Protein AF-A0A1M7RL32-F1 (afdb_monomer)

Structure (mmCIF, N/CA/C/O backbone):
data_AF-A0A1M7RL32-F1
#
_entry.id   AF-A0A1M7RL32-F1
#
loop_
_atom_site.group_PDB
_atom_site.id
_atom_site.type_symbol
_atom_site.label_atom_id
_atom_site.label_alt_id
_atom_site.label_comp_id
_atom_site.label_asym_id
_atom_site.label_entity_id
_atom_site.label_seq_id
_atom_site.pdbx_PDB_ins_code
_atom_site.Cartn_x
_atom_site.Cartn_y
_atom_site.Cartn_z
_atom_site.occupancy
_atom_site.B_iso_or_equiv
_atom_site.auth_seq_id
_atom_site.auth_comp_id
_atom_site.auth_asym_id
_atom_site.auth_atom_id
_atom_site.pdbx_PDB_model_num
ATOM 1 N N . MET A 1 1 ? 14.246 30.889 -28.654 1.00 36.38 1 MET A N 1
ATOM 2 C CA . MET A 1 1 ? 13.199 30.567 -29.649 1.00 36.38 1 MET A CA 1
ATOM 3 C C . MET A 1 1 ? 12.375 29.402 -29.113 1.00 36.38 1 MET A C 1
ATOM 5 O O . MET A 1 1 ? 12.962 28.481 -28.565 1.00 36.38 1 MET A O 1
ATOM 9 N N . ARG A 1 2 ? 11.040 29.526 -29.154 1.00 45.22 2 ARG A N 1
ATOM 10 C CA . ARG A 1 2 ? 10.035 28.594 -28.605 1.00 45.22 2 ARG A CA 1
ATOM 11 C C . ARG A 1 2 ? 9.686 27.470 -29.590 1.00 45.22 2 ARG A C 1
ATOM 13 O O . ARG A 1 2 ? 9.653 27.728 -30.785 1.00 45.22 2 ARG A O 1
ATOM 20 N N . ALA A 1 3 ? 9.264 26.334 -29.035 1.00 37.78 3 ALA A N 1
ATOM 21 C CA . ALA A 1 3 ? 8.090 25.521 -29.407 1.00 37.78 3 ALA A CA 1
ATOM 22 C C . ALA A 1 3 ? 7.821 24.631 -28.166 1.00 37.78 3 ALA A C 1
ATOM 24 O O . ALA A 1 3 ? 8.750 23.966 -27.730 1.00 37.78 3 ALA A O 1
ATOM 25 N N . GLN A 1 4 ? 6.746 24.658 -27.365 1.00 47.78 4 GLN A N 1
ATOM 26 C CA . GLN A 1 4 ? 5.293 24.806 -27.545 1.00 47.78 4 GLN A CA 1
ATOM 27 C C . GLN A 1 4 ? 4.708 23.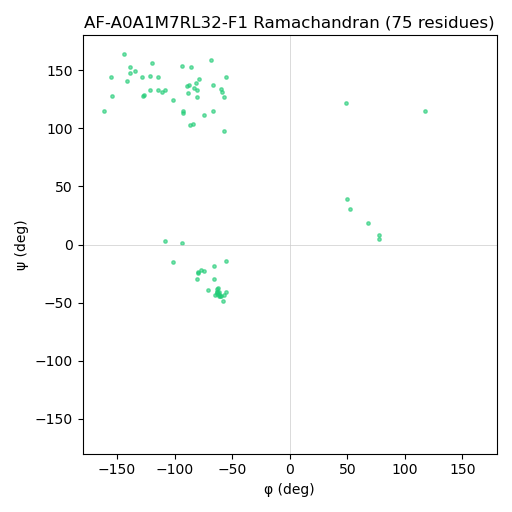893 -28.624 1.00 47.78 4 GLN A C 1
ATOM 29 O O . GLN A 1 4 ? 5.083 24.053 -29.782 1.00 47.78 4 GLN A O 1
ATOM 34 N N . THR A 1 5 ? 3.742 23.046 -28.205 1.00 41.59 5 THR A N 1
ATOM 35 C CA . THR A 1 5 ? 2.799 22.172 -28.964 1.00 41.59 5 THR A CA 1
ATOM 36 C C . THR A 1 5 ? 3.041 20.685 -28.624 1.00 41.59 5 THR A C 1
ATOM 38 O O . THR A 1 5 ? 4.136 20.198 -28.857 1.00 41.59 5 THR A O 1
ATOM 41 N N . THR A 1 6 ? 2.148 19.904 -27.997 1.00 41.97 6 THR A N 1
ATOM 42 C CA . THR A 1 6 ? 0.688 20.007 -27.789 1.00 41.97 6 THR A CA 1
ATOM 43 C C . THR A 1 6 ? 0.310 19.233 -26.515 1.00 41.97 6 THR A C 1
ATOM 45 O O . THR A 1 6 ? 0.645 18.059 -26.383 1.00 41.97 6 THR A O 1
ATOM 48 N N . GLN A 1 7 ? -0.409 19.860 -25.584 1.00 37.81 7 GLN A N 1
ATOM 49 C CA . GLN A 1 7 ? -1.082 19.167 -24.482 1.00 37.81 7 GLN A CA 1
ATOM 50 C C . GLN A 1 7 ? -2.431 18.688 -25.030 1.00 37.81 7 GLN A C 1
ATOM 52 O O . GLN A 1 7 ? -3.319 19.498 -25.289 1.00 37.81 7 GLN A O 1
ATOM 57 N N . GLN A 1 8 ? -2.539 17.391 -25.316 1.00 46.97 8 GLN A N 1
ATOM 58 C CA . GLN A 1 8 ? -3.781 16.766 -25.775 1.00 46.97 8 GLN A CA 1
ATOM 59 C C . GLN A 1 8 ? -4.818 16.806 -24.633 1.00 46.97 8 GLN A C 1
ATOM 61 O O . GLN A 1 8 ? -4.434 16.563 -23.486 1.00 46.97 8 GLN A O 1
ATOM 66 N N . PRO A 1 9 ? -6.100 17.132 -24.896 1.00 44.44 9 PRO A N 1
ATOM 67 C CA . PRO A 1 9 ? -7.105 17.271 -23.850 1.00 44.44 9 PRO A CA 1
ATOM 68 C C . PRO A 1 9 ? -7.357 15.904 -23.212 1.00 44.44 9 PRO A C 1
ATOM 70 O O . PRO A 1 9 ? -7.794 14.959 -23.867 1.00 44.44 9 PRO A O 1
ATOM 73 N N . TYR A 1 10 ? -7.010 15.808 -21.935 1.00 48.28 10 TYR A N 1
ATOM 74 C CA . TYR A 1 10 ? -7.296 14.670 -21.078 1.00 48.28 10 TYR A CA 1
ATOM 75 C C . TYR A 1 10 ? -8.813 14.445 -21.080 1.00 48.28 10 TYR A C 1
ATOM 77 O O . TYR A 1 10 ? -9.585 15.381 -20.883 1.00 48.28 10 TYR A O 1
ATOM 85 N N . SER A 1 11 ? -9.242 13.225 -21.386 1.00 50.88 11 SER A N 1
ATOM 86 C CA . SER A 1 11 ? -10.630 12.787 -21.326 1.00 50.88 11 SER A CA 1
ATOM 87 C C . SER A 1 11 ? -11.178 13.009 -19.911 1.00 50.88 11 SER A C 1
ATOM 89 O O . SER A 1 11 ? -10.989 12.181 -19.024 1.00 50.88 11 SER A O 1
ATOM 91 N N . ASP A 1 12 ? -11.892 14.119 -19.696 1.00 52.00 12 ASP A N 1
ATOM 92 C CA . ASP A 1 12 ? -12.474 14.501 -18.395 1.00 52.00 12 ASP A CA 1
ATOM 93 C C . ASP A 1 12 ? -13.394 13.420 -17.781 1.00 52.00 12 ASP A C 1
ATOM 95 O O . ASP A 1 12 ? -13.694 13.446 -16.591 1.00 52.00 12 ASP A O 1
ATOM 99 N N . ILE A 1 13 ? -13.811 12.419 -18.561 1.00 54.50 13 ILE A N 1
ATOM 100 C CA . ILE A 1 13 ? -14.659 11.304 -18.117 1.00 54.50 13 ILE A CA 1
ATOM 101 C C . ILE A 1 13 ? -13.846 10.217 -17.383 1.00 54.50 13 ILE A C 1
ATOM 103 O O . ILE A 1 13 ? -14.366 9.569 -16.469 1.00 54.50 13 ILE A O 1
ATOM 107 N N . ASP A 1 14 ? -12.563 10.045 -17.717 1.00 55.34 14 ASP A N 1
ATOM 108 C CA . ASP A 1 14 ? -11.700 9.037 -17.084 1.00 55.34 14 ASP A CA 1
ATOM 109 C C . ASP A 1 14 ? -11.172 9.508 -15.723 1.00 55.34 14 ASP A C 1
ATOM 111 O O . ASP A 1 14 ? -10.890 8.691 -14.850 1.00 55.34 14 ASP A O 1
ATOM 115 N N . VAL A 1 15 ? -11.089 10.822 -15.497 1.00 57.62 15 VAL A N 1
ATOM 116 C CA . VAL A 1 15 ? -10.593 11.421 -14.240 1.00 57.62 15 VAL A CA 1
ATOM 117 C C . VAL A 1 15 ? -11.576 11.217 -13.100 1.00 57.62 15 VAL A C 1
ATOM 119 O O . VAL A 1 15 ? -11.179 10.938 -11.972 1.00 57.62 15 VAL A O 1
ATOM 122 N N . VAL A 1 16 ? -12.870 11.331 -13.404 1.00 60.22 16 VAL A N 1
ATOM 123 C CA . VAL A 1 16 ? -13.949 11.191 -12.419 1.00 60.22 16 VAL A CA 1
ATOM 124 C C . VAL A 1 16 ? -14.196 9.714 -12.082 1.00 60.22 16 VAL A C 1
ATOM 126 O O . VAL A 1 16 ? -14.684 9.397 -11.001 1.00 60.22 16 VAL A O 1
ATOM 129 N N . ASN A 1 17 ? -13.795 8.798 -12.973 1.00 68.69 17 ASN A N 1
ATOM 130 C CA . ASN A 1 17 ? -13.977 7.355 -12.818 1.00 68.69 17 ASN A CA 1
ATOM 131 C C . ASN A 1 17 ? -12.689 6.580 -12.533 1.00 68.69 17 ASN A C 1
ATOM 133 O O . ASN A 1 17 ? -12.745 5.355 -12.425 1.00 68.69 17 ASN A O 1
ATOM 137 N N . SER A 1 18 ? -11.541 7.238 -12.392 1.00 78.69 18 SER A N 1
ATOM 138 C CA . SER A 1 18 ? -10.301 6.558 -12.021 1.00 78.69 18 SER A CA 1
ATOM 139 C C . SER A 1 18 ? -10.164 6.478 -10.500 1.00 78.69 18 SER A C 1
ATOM 141 O O . SER A 1 18 ? -10.425 7.462 -9.804 1.00 78.69 18 SER A O 1
ATOM 143 N N . PRO A 1 19 ? -9.742 5.328 -9.944 1.00 87.00 19 PRO A N 1
ATOM 144 C CA . PRO A 1 19 ? -9.477 5.232 -8.517 1.00 87.00 19 PRO A CA 1
ATOM 145 C C . PRO A 1 19 ? -8.403 6.242 -8.100 1.00 87.00 19 PRO A C 1
ATOM 147 O O . PRO A 1 19 ? -7.341 6.339 -8.716 1.00 87.00 19 PRO A O 1
ATOM 150 N N . ARG A 1 20 ? -8.676 6.997 -7.031 1.00 91.75 20 ARG A N 1
ATOM 151 C CA . ARG A 1 20 ? -7.694 7.906 -6.434 1.00 91.75 20 ARG A CA 1
ATOM 152 C C . ARG A 1 20 ? -6.669 7.084 -5.660 1.00 91.75 20 ARG A C 1
ATOM 154 O O . ARG A 1 20 ? -7.005 6.501 -4.629 1.00 91.75 20 ARG A O 1
ATOM 161 N N . TRP A 1 21 ? -5.433 7.053 -6.145 1.00 92.94 21 TRP A N 1
ATOM 162 C CA . TRP A 1 21 ? -4.330 6.333 -5.510 1.00 92.94 21 TRP A CA 1
ATO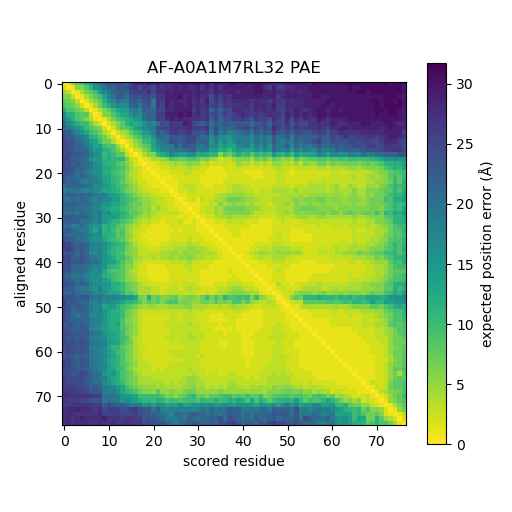M 163 C C . TRP A 1 21 ? -3.604 7.209 -4.490 1.00 92.94 21 TRP A C 1
ATOM 165 O O . TRP A 1 21 ? -3.224 8.344 -4.777 1.00 92.94 21 TRP A O 1
ATOM 175 N N . LE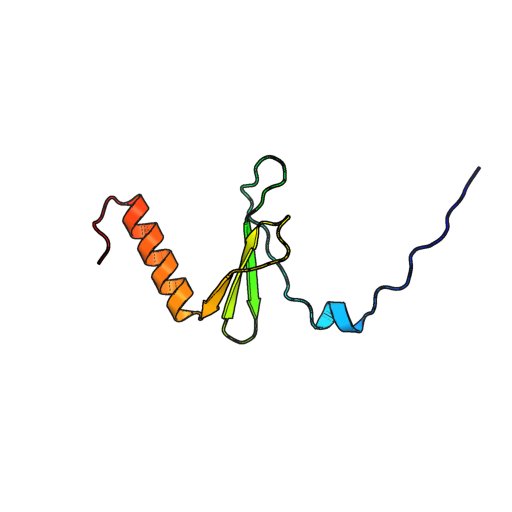U A 1 22 ? -3.410 6.666 -3.291 1.00 94.06 22 LEU A N 1
ATOM 176 C CA . LEU A 1 22 ? -2.581 7.233 -2.238 1.00 94.06 22 LEU A CA 1
ATOM 177 C C . LEU A 1 22 ? -1.251 6.489 -2.219 1.00 94.06 22 LEU A C 1
ATOM 179 O O . LEU A 1 22 ? -1.217 5.267 -2.088 1.00 94.06 22 LEU A O 1
ATOM 183 N N . ARG A 1 23 ? -0.159 7.234 -2.346 1.00 93.62 23 ARG A N 1
ATOM 184 C CA . ARG A 1 23 ? 1.196 6.690 -2.367 1.00 93.62 23 ARG A CA 1
ATOM 185 C C . ARG A 1 23 ? 1.774 6.607 -0.959 1.00 93.62 23 ARG A C 1
ATOM 187 O O . ARG A 1 23 ? 1.636 7.551 -0.183 1.00 93.62 23 ARG A O 1
ATOM 194 N N . SER A 1 24 ? 2.430 5.492 -0.648 1.00 93.12 24 SER A N 1
ATOM 195 C CA . SER A 1 24 ? 3.221 5.321 0.572 1.00 93.12 24 SER A CA 1
ATOM 196 C C . SER A 1 24 ? 4.285 6.416 0.695 1.00 93.12 24 SER A C 1
ATOM 198 O O . SER A 1 24 ? 4.881 6.831 -0.296 1.00 93.12 24 SER A O 1
ATOM 200 N N . SER A 1 25 ? 4.556 6.864 1.921 1.00 89.50 25 SER A N 1
ATOM 201 C CA . SER A 1 25 ? 5.678 7.767 2.206 1.00 89.50 25 SER A CA 1
ATOM 202 C C . SER A 1 25 ? 7.033 7.057 2.165 1.00 89.50 25 SER A C 1
ATOM 204 O O . SER A 1 25 ? 8.055 7.708 1.965 1.00 89.50 25 SER A O 1
ATOM 206 N N . TYR A 1 26 ? 7.049 5.733 2.344 1.00 88.19 26 TYR A N 1
ATOM 207 C CA . TYR A 1 26 ? 8.231 4.905 2.139 1.00 88.19 26 TYR A CA 1
ATOM 208 C C . TYR A 1 26 ? 8.228 4.366 0.708 1.00 88.19 26 TYR A C 1
ATOM 210 O O . TYR A 1 26 ? 7.344 3.586 0.341 1.00 88.19 26 TYR A O 1
ATOM 218 N N . CYS A 1 27 ? 9.217 4.803 -0.065 1.00 88.94 27 CYS A N 1
ATOM 219 C CA . CYS A 1 27 ? 9.477 4.421 -1.445 1.00 88.94 27 CYS A CA 1
ATOM 220 C C 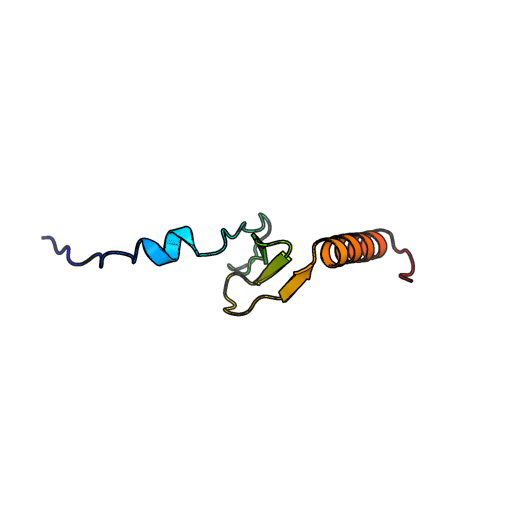. CYS A 1 27 ? 10.987 4.311 -1.638 1.00 88.94 27 CYS A C 1
ATOM 222 O O . CYS A 1 27 ? 11.724 5.168 -1.146 1.00 88.94 27 CYS A O 1
ATOM 224 N N . VAL A 1 28 ? 11.442 3.314 -2.387 1.00 90.69 28 VAL A N 1
ATOM 225 C CA . VAL A 1 28 ? 12.865 3.123 -2.701 1.00 90.69 28 VAL A CA 1
ATOM 226 C C . VAL A 1 28 ? 12.993 3.024 -4.214 1.00 90.69 28 VAL A C 1
ATOM 228 O O . VAL A 1 28 ? 12.218 2.315 -4.838 1.00 90.69 28 VAL A O 1
ATOM 231 N N . ASP A 1 29 ? 13.888 3.809 -4.818 1.00 89.44 29 ASP A N 1
ATOM 232 C CA . ASP A 1 29 ? 14.150 3.808 -6.271 1.00 89.44 29 ASP A CA 1
ATOM 233 C C . ASP A 1 29 ? 12.900 3.980 -7.166 1.00 89.44 29 ASP A C 1
ATOM 235 O O . ASP A 1 29 ? 12.808 3.508 -8.305 1.00 89.44 29 ASP A O 1
ATOM 239 N N . GLY A 1 30 ? 11.904 4.703 -6.646 1.00 84.50 30 GLY A N 1
ATOM 240 C CA . GLY A 1 30 ? 10.624 4.943 -7.315 1.00 84.50 30 GLY A CA 1
ATOM 241 C C . GLY A 1 30 ? 9.646 3.765 -7.264 1.00 84.50 30 GLY A C 1
ATOM 242 O O . GLY A 1 30 ? 8.581 3.867 -7.870 1.00 84.50 30 GLY A O 1
ATOM 243 N N . ASP A 1 31 ? 9.982 2.686 -6.557 1.00 88.94 31 ASP A N 1
ATOM 244 C CA . ASP A 1 31 ? 9.078 1.586 -6.228 1.00 88.94 31 ASP A CA 1
ATOM 245 C C . ASP A 1 31 ? 8.330 1.944 -4.944 1.00 88.94 31 ASP A C 1
ATOM 247 O O . ASP A 1 31 ? 8.865 1.931 -3.829 1.00 88.94 31 ASP A O 1
ATOM 251 N N . CYS A 1 32 ? 7.081 2.356 -5.122 1.00 93.69 32 CYS A N 1
ATOM 252 C CA . CYS A 1 32 ? 6.179 2.715 -4.047 1.00 93.69 32 CYS A CA 1
ATOM 253 C C . CYS A 1 32 ? 5.021 1.732 -3.998 1.00 93.69 32 CYS A C 1
ATOM 255 O O . CYS A 1 32 ? 4.465 1.347 -5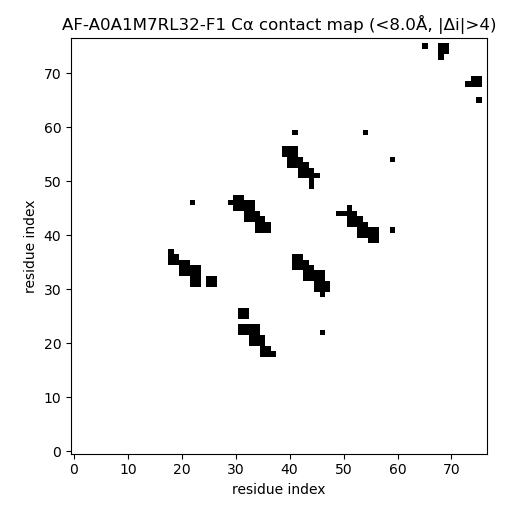.023 1.00 93.69 32 CYS A O 1
ATOM 257 N N . ILE A 1 33 ? 4.561 1.438 -2.789 1.00 93.69 33 ILE A N 1
ATOM 258 C CA . ILE A 1 33 ? 3.237 0.852 -2.612 1.00 93.69 33 ILE A CA 1
ATOM 259 C C . ILE A 1 33 ? 2.193 1.965 -2.693 1.00 93.69 33 ILE A C 1
ATOM 261 O O . ILE A 1 33 ? 2.331 3.013 -2.055 1.00 93.69 33 ILE A O 1
ATOM 265 N N . GLU A 1 34 ? 1.137 1.735 -3.463 1.00 95.12 34 GLU A N 1
ATOM 266 C CA . GLU A 1 34 ? -0.015 2.621 -3.573 1.00 95.12 34 GLU A CA 1
ATOM 267 C C . GLU A 1 34 ? -1.297 1.881 -3.187 1.00 95.12 34 GLU A C 1
ATOM 269 O O . GLU A 1 34 ? -1.461 0.689 -3.460 1.00 95.12 34 GLU A O 1
ATOM 274 N N . ILE A 1 35 ? -2.219 2.604 -2.555 1.00 95.94 35 ILE A N 1
ATOM 275 C CA . ILE A 1 35 ? -3.505 2.081 -2.098 1.00 95.94 35 ILE A CA 1
ATOM 276 C C . ILE A 1 35 ? -4.649 2.955 -2.603 1.00 95.94 35 ILE A C 1
ATOM 278 O O . ILE A 1 35 ? -4.535 4.178 -2.673 1.00 95.94 35 ILE A O 1
ATOM 282 N N . SER A 1 36 ? -5.773 2.337 -2.938 1.00 95.25 36 SER A N 1
ATOM 283 C CA . SER A 1 36 ? -7.020 3.041 -3.218 1.00 95.25 36 SER A CA 1
ATOM 284 C C . SER A 1 36 ? -8.193 2.291 -2.601 1.00 95.25 36 SER A C 1
ATOM 286 O O . SER A 1 36 ? -8.129 1.077 -2.415 1.00 95.25 36 SER A O 1
ATOM 288 N N . ALA A 1 37 ? -9.263 3.009 -2.276 1.00 94.38 37 ALA A N 1
ATOM 289 C CA . ALA A 1 37 ? -10.511 2.429 -1.803 1.00 94.38 37 ALA A CA 1
ATOM 290 C C . ALA A 1 37 ? -11.660 2.964 -2.657 1.00 94.38 37 ALA A C 1
ATOM 292 O O . ALA A 1 37 ? -11.786 4.176 -2.847 1.00 94.38 37 ALA A O 1
ATOM 293 N N . ARG A 1 38 ? -12.477 2.057 -3.191 1.00 89.75 38 ARG A N 1
ATOM 294 C CA . ARG A 1 38 ? -13.620 2.378 -4.050 1.00 89.75 38 ARG A CA 1
ATOM 295 C C . ARG A 1 38 ? -14.636 1.244 -3.973 1.00 89.75 38 ARG A C 1
ATOM 297 O O . ARG A 1 38 ? -14.233 0.095 -3.860 1.00 89.75 38 ARG A O 1
ATOM 304 N N . ASP A 1 39 ? -15.929 1.555 -4.014 1.00 89.88 39 ASP A N 1
ATOM 305 C CA . ASP A 1 39 ? -17.012 0.570 -4.180 1.00 89.88 39 ASP A CA 1
ATOM 306 C C . ASP A 1 39 ? -16.930 -0.634 -3.216 1.00 89.88 39 ASP A C 1
ATOM 308 O O . ASP A 1 39 ? -17.175 -1.781 -3.582 1.00 89.88 39 ASP A O 1
ATOM 312 N N . GLY A 1 40 ? -16.550 -0.386 -1.957 1.00 89.38 40 GLY A N 1
ATOM 313 C CA . GLY A 1 40 ? -16.471 -1.434 -0.933 1.00 89.38 40 GLY A CA 1
ATOM 314 C C . GLY A 1 40 ? -15.239 -2.344 -1.023 1.00 89.38 40 GLY A C 1
ATOM 315 O O . GLY A 1 40 ? -15.128 -3.288 -0.230 1.00 89.38 40 GLY A O 1
ATOM 316 N N . VAL A 1 41 ? -14.275 -2.033 -1.892 1.00 95.50 41 VAL A N 1
ATOM 317 C CA . VAL A 1 41 ? -12.992 -2.736 -1.990 1.00 95.50 41 VAL A CA 1
ATOM 318 C C . VAL A 1 41 ? -11.800 -1.818 -1.734 1.00 95.50 41 VAL A C 1
ATOM 320 O O . VAL A 1 41 ? -11.863 -0.599 -1.895 1.00 95.50 41 VAL A O 1
ATOM 323 N N . VAL A 1 42 ? -10.702 -2.444 -1.329 1.00 97.00 42 VAL A N 1
ATOM 324 C CA . VAL A 1 42 ? -9.370 -1.870 -1.200 1.00 97.00 42 VAL A CA 1
ATOM 325 C C . VAL A 1 42 ? -8.497 -2.489 -2.282 1.00 97.00 42 VAL A C 1
ATOM 327 O O . VAL A 1 42 ? -8.471 -3.708 -2.448 1.00 97.00 42 VAL A O 1
ATOM 330 N N . MET A 1 43 ? -7.784 -1.643 -3.012 1.00 96.19 43 MET A N 1
ATOM 331 C CA . MET A 1 43 ? -6.856 -2.040 -4.058 1.00 96.19 43 MET A CA 1
ATOM 332 C C . MET A 1 43 ? -5.436 -1.669 -3.641 1.00 96.19 43 MET A C 1
ATOM 334 O O . MET A 1 43 ? -5.201 -0.542 -3.207 1.00 96.19 43 MET A O 1
ATOM 338 N N . LEU A 1 44 ? -4.498 -2.602 -3.790 1.00 95.44 44 LEU A N 1
ATOM 339 C CA . LEU A 1 44 ? -3.079 -2.426 -3.486 1.00 95.44 44 LEU A CA 1
ATOM 340 C C . LEU A 1 44 ? -2.250 -2.679 -4.743 1.00 95.44 44 LEU A C 1
ATOM 342 O O . LEU A 1 44 ? -2.449 -3.693 -5.414 1.00 95.44 44 LEU A O 1
ATOM 346 N N . ARG A 1 45 ? -1.301 -1.797 -5.051 1.00 94.19 45 ARG A N 1
ATOM 347 C CA . ARG A 1 45 ? -0.379 -1.990 -6.175 1.00 94.19 45 ARG A CA 1
ATOM 348 C C . ARG A 1 45 ? 1.019 -1.478 -5.882 1.00 94.19 45 ARG A C 1
ATOM 350 O O . ARG A 1 45 ? 1.220 -0.671 -4.979 1.00 94.19 45 ARG A O 1
ATOM 357 N N . ASP A 1 46 ? 1.946 -1.923 -6.712 1.00 92.75 46 ASP A N 1
ATOM 358 C CA . ASP A 1 46 ? 3.214 -1.243 -6.945 1.00 92.75 46 ASP A CA 1
ATOM 359 C C . ASP A 1 46 ? 2.986 -0.050 -7.902 1.00 92.75 46 ASP A C 1
ATOM 361 O O . ASP A 1 46 ? 2.176 -0.142 -8.826 1.00 92.75 46 ASP A O 1
ATOM 365 N N . SER A 1 47 ? 3.667 1.078 -7.684 1.00 89.81 47 SER A N 1
ATOM 366 C CA . SER A 1 47 ? 3.496 2.322 -8.453 1.00 89.81 47 SER A CA 1
ATOM 367 C C . SER A 1 47 ? 3.910 2.237 -9.921 1.00 89.81 47 SER A C 1
ATOM 369 O O . SER A 1 47 ? 3.516 3.095 -10.712 1.00 89.81 47 SER A O 1
ATOM 371 N N . LYS A 1 48 ? 4.715 1.240 -10.292 1.00 87.19 48 LYS A N 1
ATOM 372 C CA . LYS A 1 48 ? 5.136 0.947 -11.666 1.00 87.19 48 LYS A CA 1
ATOM 373 C C . LYS A 1 48 ? 4.347 -0.220 -12.272 1.00 87.19 48 LYS A C 1
ATOM 375 O O . LYS A 1 48 ? 4.369 -0.390 -13.490 1.00 87.19 48 LYS A O 1
ATOM 380 N N . ALA A 1 49 ? 3.633 -1.006 -11.464 1.00 78.88 49 ALA A N 1
ATOM 381 C CA . ALA A 1 49 ? 2.802 -2.105 -11.947 1.00 78.88 49 ALA A CA 1
ATOM 382 C C . ALA A 1 49 ? 1.425 -1.631 -12.450 1.00 78.88 49 ALA A C 1
ATOM 384 O O . ALA A 1 49 ? 0.747 -0.809 -11.834 1.00 78.88 49 ALA A O 1
ATOM 385 N N . GLY A 1 50 ? 0.969 -2.212 -13.566 1.00 76.62 50 GLY A N 1
ATOM 386 C CA . GLY A 1 50 ? -0.373 -1.959 -14.109 1.00 76.62 50 GLY A CA 1
ATOM 387 C C . GLY A 1 50 ? -1.493 -2.731 -13.396 1.00 76.62 50 GLY A C 1
ATOM 388 O O . GLY A 1 50 ? -2.647 -2.307 -13.416 1.00 76.62 50 GLY A O 1
ATOM 389 N N . SER A 1 51 ? -1.168 -3.854 -12.751 1.00 88.94 51 SER A N 1
ATOM 390 C CA . SER A 1 51 ? -2.115 -4.690 -12.005 1.00 88.94 51 SER A CA 1
ATOM 391 C C . SER A 1 51 ? -2.167 -4.323 -10.523 1.00 88.94 51 SER A C 1
ATOM 393 O O . SER A 1 51 ? -1.178 -3.869 -9.953 1.00 88.94 51 SER A O 1
ATOM 395 N N . HIS A 1 52 ? -3.299 -4.598 -9.879 1.00 93.94 52 HIS A N 1
ATOM 396 C CA . HIS A 1 52 ? -3.494 -4.391 -8.447 1.00 93.94 52 HIS A CA 1
ATOM 397 C C . HIS A 1 52 ? -4.165 -5.610 -7.806 1.00 93.94 52 HIS A C 1
ATOM 399 O O . HIS A 1 52 ? -4.962 -6.306 -8.436 1.00 93.94 52 HIS A O 1
ATOM 405 N N . LEU A 1 53 ? -3.854 -5.854 -6.536 1.00 95.88 53 LEU A N 1
ATOM 406 C CA . LEU A 1 53 ? -4.579 -6.799 -5.696 1.00 95.88 53 LEU A CA 1
ATOM 407 C C . LEU A 1 53 ? -5.845 -6.116 -5.188 1.00 95.88 53 LEU A C 1
ATOM 409 O O . LEU A 1 53 ? -5.756 -5.040 -4.603 1.00 95.88 53 LEU A O 1
ATOM 413 N N . THR A 1 54 ? -7.005 -6.737 -5.394 1.00 96.31 54 THR A N 1
ATOM 414 C CA . THR A 1 54 ? -8.295 -6.232 -4.902 1.00 96.31 54 THR A CA 1
ATOM 415 C C . THR A 1 54 ? -8.791 -7.097 -3.761 1.00 96.31 54 THR A C 1
ATOM 417 O O . THR A 1 54 ? -8.796 -8.323 -3.853 1.00 96.31 54 THR A O 1
ATOM 420 N N . MET A 1 55 ? -9.229 -6.457 -2.686 1.00 97.44 55 MET A N 1
ATOM 421 C CA . MET A 1 55 ? -9.706 -7.112 -1.478 1.00 97.44 55 MET A CA 1
ATOM 422 C C . MET A 1 55 ? -10.939 -6.387 -0.952 1.00 97.44 55 MET A C 1
ATOM 424 O O . MET A 1 55 ? -11.047 -5.169 -1.043 1.00 97.44 55 MET A O 1
ATOM 428 N N . THR A 1 56 ? -11.864 -7.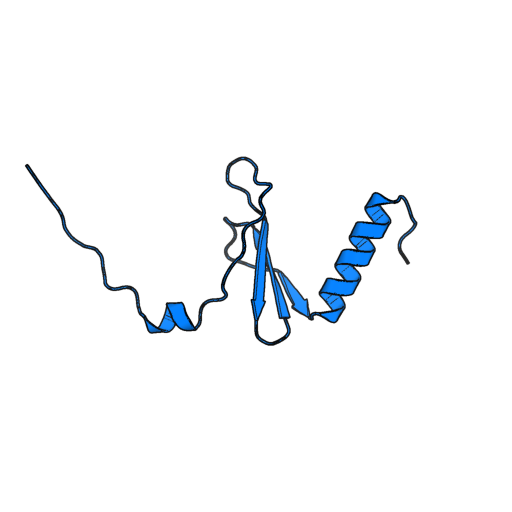110 -0.336 1.00 97.31 56 THR A N 1
ATOM 429 C CA . THR A 1 56 ? -12.947 -6.482 0.434 1.00 97.31 56 THR A CA 1
ATOM 430 C C . THR A 1 56 ? -12.391 -5.804 1.696 1.00 97.31 56 THR A C 1
ATOM 432 O O . THR A 1 56 ? -11.325 -6.172 2.197 1.00 97.31 56 THR A O 1
ATOM 435 N N . HIS A 1 57 ? -13.123 -4.844 2.272 1.00 94.69 57 HIS A N 1
ATOM 436 C CA . HIS A 1 57 ? -12.724 -4.211 3.541 1.00 94.69 57 HIS A CA 1
ATOM 437 C C . HIS A 1 57 ? -12.486 -5.219 4.692 1.00 94.69 57 HIS A C 1
ATOM 439 O O . HIS A 1 57 ? -11.489 -5.068 5.411 1.00 94.69 57 HIS A O 1
ATOM 445 N N . PRO A 1 58 ? -13.314 -6.275 4.877 1.00 96.12 58 PRO A N 1
ATOM 446 C CA . PRO A 1 58 ? -13.035 -7.315 5.868 1.00 96.12 58 PRO A CA 1
ATOM 447 C C . PRO A 1 58 ? -11.730 -8.072 5.603 1.00 96.12 58 PRO A C 1
ATOM 449 O O . PRO A 1 58 ? -10.949 -8.277 6.531 1.00 96.12 58 PRO A O 1
ATOM 452 N N . GLN A 1 59 ? -11.447 -8.428 4.344 1.00 97.44 59 GLN A N 1
ATOM 453 C CA . GLN A 1 59 ? -10.186 -9.083 3.975 1.00 97.44 59 GLN A CA 1
ATOM 454 C C . GLN A 1 59 ? -8.983 -8.174 4.244 1.00 97.44 59 GLN A C 1
ATOM 456 O O . GLN A 1 59 ? -7.980 -8.630 4.785 1.00 97.44 59 GLN A O 1
ATOM 461 N N . PHE A 1 60 ? -9.091 -6.879 3.937 1.00 95.81 60 PHE A N 1
ATOM 462 C CA . PHE A 1 60 ? -8.039 -5.907 4.239 1.00 95.81 60 PHE A CA 1
ATOM 463 C C . PHE A 1 60 ? -7.796 -5.757 5.741 1.00 95.81 60 PHE A C 1
ATOM 465 O O . PHE A 1 60 ? -6.653 -5.765 6.191 1.00 95.81 60 PHE A O 1
ATOM 472 N N . THR A 1 61 ? -8.861 -5.731 6.541 1.00 95.31 61 THR A N 1
ATOM 473 C CA . THR A 1 61 ? -8.756 -5.697 8.007 1.00 95.31 61 THR A CA 1
ATOM 474 C C . THR A 1 61 ? -8.054 -6.941 8.556 1.00 95.31 61 THR A C 1
ATOM 476 O O . THR A 1 61 ? -7.180 -6.831 9.416 1.00 95.31 61 THR A O 1
ATOM 479 N N . ALA A 1 62 ? -8.408 -8.127 8.053 1.00 95.50 62 ALA A N 1
ATOM 480 C CA . ALA A 1 62 ? -7.759 -9.378 8.438 1.00 95.50 62 ALA A CA 1
ATOM 481 C C . ALA A 1 62 ? -6.274 -9.394 8.039 1.00 95.50 62 ALA A C 1
ATOM 483 O O . ALA A 1 62 ? -5.425 -9.755 8.852 1.00 95.50 62 ALA A O 1
ATOM 484 N N . PHE A 1 63 ? -5.945 -8.913 6.836 1.00 93.81 63 PHE A N 1
ATOM 485 C CA . PHE A 1 63 ? -4.564 -8.773 6.373 1.00 93.81 63 PHE A CA 1
ATOM 486 C C . PHE A 1 63 ? -3.730 -7.853 7.278 1.00 93.81 63 PHE A C 1
ATOM 488 O O . PHE A 1 63 ? -2.616 -8.209 7.656 1.00 93.81 63 PHE A O 1
ATOM 495 N N . LEU A 1 64 ? -4.266 -6.705 7.703 1.00 94.31 64 LEU A N 1
ATOM 496 C CA . LEU A 1 64 ? -3.554 -5.813 8.626 1.00 94.31 64 LEU A CA 1
ATOM 497 C C . LEU A 1 64 ? -3.281 -6.472 9.985 1.00 94.31 64 LEU A C 1
ATOM 499 O O . LEU A 1 64 ? -2.209 -6.272 10.555 1.00 94.31 64 LEU A O 1
ATOM 503 N N . ARG A 1 65 ? -4.214 -7.287 10.496 1.00 93.56 65 ARG A N 1
ATOM 504 C CA . ARG A 1 65 ? -3.995 -8.071 11.725 1.00 93.56 65 ARG A CA 1
ATOM 505 C C . ARG A 1 65 ? -2.900 -9.113 11.535 1.00 93.56 65 ARG A C 1
ATOM 507 O O . ARG A 1 65 ? -2.035 -9.228 12.397 1.00 93.56 65 ARG A O 1
ATOM 514 N N . PHE A 1 66 ? -2.908 -9.811 10.402 1.00 89.88 66 PHE A N 1
ATOM 515 C CA . PHE A 1 66 ? -1.872 -10.775 10.041 1.00 89.88 66 PHE A CA 1
ATOM 516 C C . PHE A 1 66 ? -0.480 -10.119 10.009 1.00 89.88 66 PHE A C 1
ATOM 518 O O . PHE A 1 66 ? 0.448 -10.586 10.667 1.00 89.88 66 PHE A O 1
ATOM 525 N N . VAL A 1 67 ? -0.345 -8.965 9.346 1.00 92.38 67 VAL A N 1
ATOM 526 C CA . VAL A 1 67 ? 0.905 -8.182 9.331 1.00 92.38 67 VAL A CA 1
ATOM 527 C C . VAL A 1 67 ? 1.288 -7.683 10.730 1.00 92.38 67 VAL A C 1
ATOM 529 O O . VAL A 1 67 ? 2.466 -7.681 11.089 1.00 92.38 67 VAL A O 1
ATOM 532 N N . GLY A 1 68 ? 0.312 -7.279 11.545 1.00 91.69 68 GLY A N 1
ATOM 533 C CA . GLY A 1 68 ? 0.535 -6.906 12.941 1.00 91.69 68 GLY A CA 1
ATOM 534 C C . GLY A 1 68 ? 1.100 -8.059 13.776 1.00 91.69 68 GLY A C 1
ATOM 535 O O . GLY A 1 68 ? 2.067 -7.859 14.508 1.00 91.69 68 GLY A O 1
ATOM 536 N N . GLY A 1 69 ? 0.554 -9.268 13.621 1.00 87.06 69 GLY A N 1
ATOM 537 C CA . GLY A 1 69 ? 1.043 -10.478 14.288 1.00 87.06 69 GLY A CA 1
ATOM 538 C C . GLY A 1 69 ? 2.482 -10.824 13.901 1.00 87.06 69 GLY A C 1
ATOM 539 O O . GLY A 1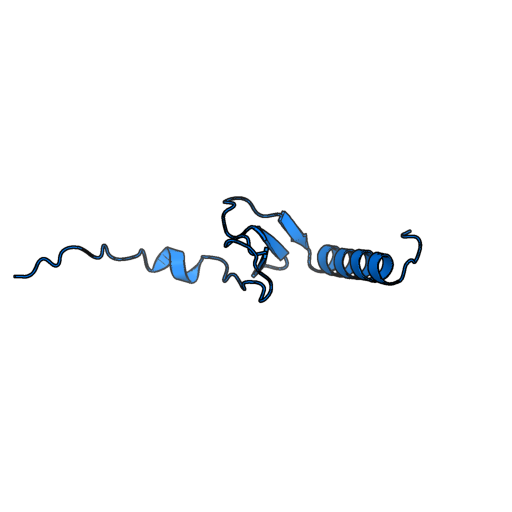 69 ? 3.294 -11.106 14.781 1.00 87.06 69 GLY A O 1
ATOM 540 N N . LEU A 1 70 ? 2.834 -10.680 12.614 1.00 85.88 70 LEU A N 1
ATOM 541 C CA . LEU A 1 70 ? 4.215 -10.845 12.136 1.00 85.88 70 LEU A CA 1
ATOM 542 C C . LEU A 1 70 ? 5.191 -9.904 12.850 1.00 85.88 70 LEU A C 1
ATOM 544 O O . LEU A 1 70 ? 6.270 -10.327 13.256 1.00 85.88 70 LEU A O 1
ATOM 548 N N . ARG A 1 71 ? 4.814 -8.633 13.040 1.00 81.19 71 ARG A N 1
ATOM 549 C CA . ARG A 1 71 ? 5.662 -7.650 13.739 1.00 81.19 71 ARG A CA 1
ATOM 550 C C . ARG A 1 71 ? 5.869 -7.979 15.215 1.00 81.19 71 ARG A C 1
ATOM 552 O O . ARG A 1 71 ? 6.895 -7.608 15.773 1.00 81.19 71 ARG A O 1
ATOM 559 N N . MET A 1 72 ? 4.899 -8.640 15.840 1.00 81.81 72 MET A N 1
ATOM 560 C CA . MET A 1 72 ? 4.926 -8.985 17.264 1.00 81.81 72 MET A CA 1
ATOM 561 C C . MET A 1 72 ? 5.486 -10.391 17.536 1.00 81.81 72 MET A C 1
ATOM 563 O O . MET A 1 72 ? 5.535 -10.806 18.691 1.00 81.81 72 MET A O 1
ATOM 567 N N . GLY A 1 73 ? 5.903 -11.134 16.502 1.00 68.81 73 GLY A N 1
ATOM 568 C CA . GLY A 1 73 ? 6.409 -12.504 16.645 1.00 68.81 73 GLY A CA 1
ATOM 569 C C . GLY A 1 73 ? 5.342 -13.518 17.071 1.00 68.81 73 GLY A C 1
ATOM 570 O O . GLY A 1 73 ? 5.676 -14.586 17.580 1.00 68.81 73 GLY A O 1
ATOM 571 N N . THR A 1 74 ? 4.057 -13.194 16.904 1.00 63.75 74 THR A N 1
ATOM 572 C CA . THR A 1 74 ? 2.954 -14.087 17.273 1.00 63.75 74 THR A CA 1
ATOM 573 C C . THR A 1 74 ? 2.693 -15.098 16.148 1.00 63.75 74 THR A C 1
ATOM 575 O O . THR A 1 74 ? 2.620 -14.685 14.987 1.00 63.75 74 THR A O 1
ATOM 578 N N . PRO A 1 75 ? 2.515 -16.402 16.444 1.00 55.34 75 PRO A N 1
ATOM 579 C CA . PRO A 1 75 ? 2.064 -17.373 15.450 1.00 55.34 75 PRO A CA 1
ATOM 580 C C . PRO A 1 75 ? 0.692 -16.976 14.890 1.00 55.34 75 PRO A C 1
ATOM 582 O O . PRO A 1 75 ? -0.205 -16.594 15.642 1.00 55.34 75 PRO A O 1
ATOM 585 N N . LEU A 1 76 ? 0.552 -17.042 13.569 1.00 59.75 76 LEU A N 1
ATOM 586 C CA . LEU A 1 76 ? -0.632 -16.608 12.830 1.00 59.75 76 LEU A CA 1
ATOM 587 C C . LEU A 1 76 ? -1.554 -17.817 12.648 1.00 59.75 76 LEU A C 1
ATOM 589 O O . LEU A 1 76 ? -1.183 -18.745 11.932 1.00 59.75 76 LEU A O 1
ATOM 593 N N . ASN A 1 77 ? -2.723 -17.794 13.291 1.00 57.19 77 ASN A N 1
ATOM 594 C CA . ASN A 1 77 ? -3.841 -18.692 12.986 1.00 57.19 77 ASN A CA 1
ATOM 595 C C . ASN A 1 77 ? -4.921 -17.923 12.227 1.00 57.19 77 ASN A C 1
ATOM 597 O O . ASN A 1 77 ? -5.258 -16.803 12.680 1.00 57.19 77 ASN A O 1
#

Foldseek 3Di:
DDDDDDDDDDPPVVVVVPFDWDWDPDDDPQFTWIWGDDDQWIWIDTPPDPDTDIDGPVRVVLVVVVVVCVVVVHDDD

Radius of gyration: 18.2 Å; Cα contacts (8 Å, |Δi|>4): 78; chains: 1; bounding box: 31×49×47 Å

InterPro domains:
  IPR007278 Domain of unknown function DUF397 [PF04149] (20-67)

Nearest PDB structures (foldseek):
  6kco-assembly5_J  TM=3.602E-01  e=1.181E+00  Drosophila melanogaster
  8vl3-assembly1_A  TM=3.965E-01  e=1.255E+00  synthetic construct
  8vl4-assembly1_A  TM=3.031E-01  e=2.609E+00  synthetic construct
  7hgd-assembly3_C  TM=3.456E-01  e=6.129E+00  Homo sapiens

Secondary structure (DSSP, 8-state):
-----------HHHHHHS--PEEEEEEETTEEEEEEEETTEEEEEETT-S--EEEEHHHHHHHHHHHHHHHTT----

Mean predicted aligned error: 10.6 Å

Solvent-accessible surface area (backbone atoms only — not comparable to 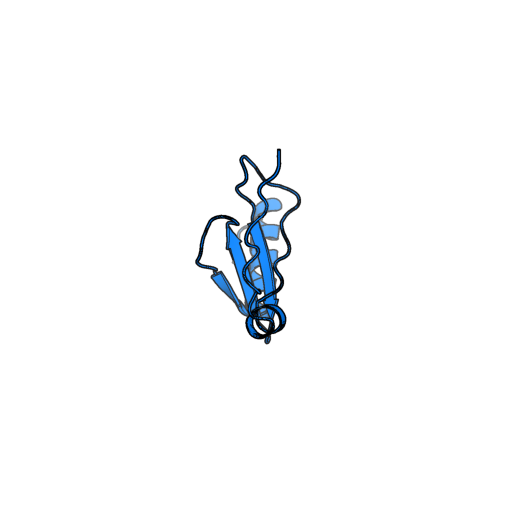full-atom values): 4915 Å² total; per-residue (Å²): 139,89,79,88,89,81,88,74,85,72,63,73,69,55,67,79,70,48,82,69,70,47,70,49,92,68,60,56,99,78,52,21,50,27,39,29,74,57,96,73,31,37,35,41,30,48,67,81,52,93,64,63,52,74,36,45,56,68,55,49,55,52,48,52,49,53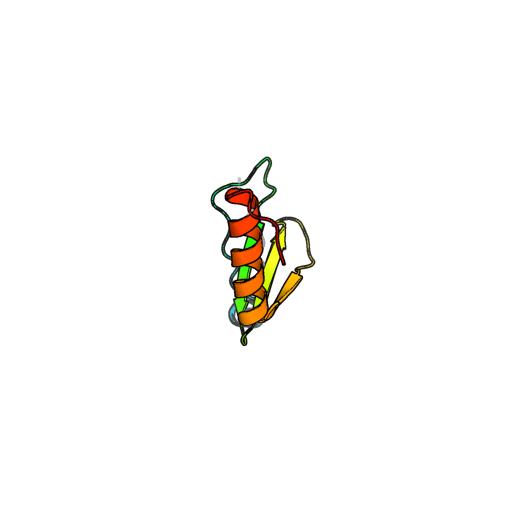,55,50,30,60,76,70,74,45,86,88,130

pLDDT: mean 80.01, std 19.2, range [36.38, 97.44]

Organism: NCBI:txid134849

Sequence (77 aa):
MRAQTTQQPYSDIDVVNSPRWLRSSYCVDGDCIEISARDGVVMLRDSKAGSHLTMTHPQFTAFLRFVGGLRMGTPLN